Protein AF-A0A950EZA9-F1 (afdb_monomer)

Solvent-accessible surface area (backbone atoms only — not comparable to full-atom values): 9182 Å² total; per-residue (Å²): 137,91,81,82,85,81,82,81,82,80,80,81,78,80,78,78,76,77,80,73,79,75,71,80,67,90,58,84,34,30,50,101,90,40,76,46,74,73,56,91,50,69,68,61,29,49,51,42,51,52,54,50,55,52,54,50,48,41,43,52,14,49,48,66,60,32,62,80,61,34,56,79,77,51,54,73,80,36,73,50,78,53,90,100,51,78,72,33,71,21,51,76,62,43,52,61,60,52,56,52,46,47,73,57,36,59,46,72,66,57,81,22,38,48,44,67,49,78,58,91,95,44,72,51,74,43,67,48,59,94,49,44,45,46,35,60,44,98,87,71,48,79,42,73,55,126

Foldseek 3Di:
DDDDDDDDDDDPPPPPPPPPPPPPDQDLAADPLGGDDADPDPVSSVVLVVVVVLVVQCLVCLQVLHLVSVLVSDDQQDWDDDPPDDIDGGSVSCPVVSNVVSVFWRDPFDWHWNDWDDDPPDTDTDTDGPFATWGQDPVRDTDGDD

Nearest PDB structures (foldseek):
  5ien-assembly1_A  TM=8.411E-01  e=1.642E-03  synthetic construct
  5ien-assembly2_B  TM=8.426E-01  e=3.209E-03  synthetic construct
  3d9r-assembly2_D  TM=7.616E-01  e=9.488E-04  Pectobacterium atrosepticum
  5iep-assembly1_A  TM=7.060E-01  e=1.545E-03  synthetic construct
  3hx8-assembly2_C  TM=6.969E-01  e=1.971E-03  Mesorhizobium loti

Mean predicted aligned error: 11.85 Å

pLDDT: mean 79.72, std 21.34, range [33.59, 98.19]

Sequence (146 aa):
MKTRARIALVTFAALFASVRLAFPGPGKDGGPSGFFTYSPDAQVAALQRQVKGVVERYQDGLNSSDFAKIRPLFATNSVAEWNEKATMIGVDAMAKPYNDLFKAIKFKTDFQYDAVDVYGDVAIVRTHHPVGPEHFLADGSKKLDF

Structure (mmCIF, N/CA/C/O backbone):
data_AF-A0A950EZA9-F1
#
_entry.id   AF-A0A950EZA9-F1
#
loop_
_atom_site.group_PDB
_atom_site.id
_atom_site.type_symbol
_atom_site.label_atom_id
_atom_site.label_alt_id
_atom_site.label_comp_id
_atom_site.label_asym_id
_atom_site.label_entity_id
_atom_site.label_seq_id
_atom_site.pdbx_PDB_ins_code
_atom_site.Cartn_x
_atom_site.Cartn_y
_atom_site.Cartn_z
_atom_site.occupancy
_atom_site.B_iso_or_equiv
_atom_site.auth_seq_id
_atom_site.auth_comp_id
_atom_site.auth_asym_id
_atom_site.auth_atom_id
_atom_site.pdbx_PDB_model_num
ATOM 1 N N . MET A 1 1 ? -36.859 -35.537 72.860 1.00 42.94 1 MET A N 1
ATOM 2 C CA . MET A 1 1 ? -35.993 -36.084 71.789 1.00 42.94 1 MET A CA 1
ATOM 3 C C . MET A 1 1 ? -35.732 -34.982 70.773 1.00 42.94 1 MET A C 1
ATOM 5 O O . MET A 1 1 ? -36.684 -34.399 70.279 1.00 42.94 1 MET A O 1
ATOM 9 N N . LYS A 1 2 ? -34.460 -34.621 70.571 1.00 41.56 2 LYS A N 1
ATOM 10 C CA . LYS A 1 2 ? -34.003 -33.535 69.688 1.00 41.56 2 LYS A CA 1
ATOM 11 C C . LYS A 1 2 ? -33.785 -34.090 68.276 1.00 41.56 2 LYS A C 1
ATOM 13 O O . LYS A 1 2 ? -33.007 -35.030 68.147 1.00 41.56 2 LYS A O 1
ATOM 18 N N . THR A 1 3 ? -34.344 -33.459 67.244 1.00 41.66 3 THR A N 1
ATOM 19 C CA . THR A 1 3 ? -33.946 -33.712 65.848 1.00 41.66 3 THR A CA 1
ATOM 20 C C . THR A 1 3 ? -33.637 -32.383 65.169 1.00 41.66 3 THR A C 1
ATOM 22 O O . THR A 1 3 ? -34.393 -31.422 65.260 1.00 41.66 3 THR A O 1
ATOM 25 N N . ARG A 1 4 ? -32.430 -32.323 64.608 1.00 41.66 4 ARG A N 1
ATOM 26 C CA . ARG A 1 4 ? -31.671 -31.128 64.232 1.00 41.66 4 ARG A CA 1
ATOM 27 C C . ARG A 1 4 ? -32.091 -30.599 62.857 1.00 41.66 4 ARG A C 1
ATOM 29 O O . ARG A 1 4 ? -32.097 -31.361 61.895 1.00 41.66 4 ARG A O 1
ATOM 36 N N . ALA A 1 5 ? -32.336 -29.293 62.757 1.00 41.62 5 ALA A N 1
ATOM 37 C CA . ALA A 1 5 ? -32.370 -28.575 61.486 1.00 41.62 5 ALA A CA 1
ATOM 38 C C . ALA A 1 5 ? -30.951 -28.514 60.891 1.00 41.62 5 ALA A C 1
ATOM 40 O O . ALA A 1 5 ? -30.003 -28.120 61.572 1.00 41.62 5 ALA A O 1
ATOM 41 N N . ARG A 1 6 ? -30.794 -28.933 59.632 1.00 43.44 6 ARG A N 1
ATOM 42 C CA . ARG A 1 6 ? -29.553 -28.766 58.865 1.00 43.44 6 ARG A CA 1
ATOM 43 C C . ARG A 1 6 ? -29.653 -27.455 58.088 1.00 43.44 6 ARG A C 1
ATOM 45 O O . ARG A 1 6 ? -30.410 -27.367 57.131 1.00 43.44 6 ARG A O 1
ATOM 52 N N . ILE A 1 7 ? -28.902 -26.448 58.525 1.00 41.00 7 ILE A N 1
ATOM 53 C CA . ILE A 1 7 ? -28.675 -25.210 57.777 1.00 41.00 7 ILE A CA 1
ATOM 54 C C . ILE A 1 7 ? -27.629 -25.533 56.707 1.00 41.00 7 ILE A C 1
ATOM 56 O O . ILE A 1 7 ? -26.480 -25.830 57.034 1.00 41.00 7 ILE A O 1
ATOM 60 N N . ALA A 1 8 ? -28.034 -25.533 55.439 1.00 35.81 8 ALA A N 1
ATOM 61 C CA . ALA A 1 8 ? -27.111 -25.592 54.315 1.00 35.81 8 ALA A CA 1
ATOM 62 C C . ALA A 1 8 ? -26.581 -24.175 54.059 1.00 35.81 8 ALA A C 1
ATOM 64 O O . ALA A 1 8 ? -27.296 -23.311 53.558 1.00 35.81 8 ALA A O 1
ATOM 65 N N . LEU A 1 9 ? -25.332 -23.933 54.452 1.00 33.59 9 LEU A N 1
ATOM 66 C CA . LEU A 1 9 ? -24.592 -22.725 54.113 1.00 33.59 9 LEU A CA 1
ATOM 67 C C . LEU A 1 9 ? -24.129 -22.855 52.653 1.00 33.59 9 LEU A C 1
ATOM 69 O O . LEU A 1 9 ? -23.170 -23.566 52.365 1.00 33.59 9 LEU A O 1
ATOM 73 N N . VAL A 1 10 ? -24.846 -22.224 51.722 1.00 36.84 10 VAL A N 1
ATOM 74 C CA . VAL A 1 10 ? -24.416 -22.118 50.321 1.00 36.84 10 VAL A CA 1
ATOM 75 C C . VAL A 1 10 ? -23.481 -20.919 50.218 1.00 36.84 10 VAL A C 1
ATOM 77 O O . VAL A 1 10 ? -23.916 -19.772 50.144 1.00 36.84 10 VAL A O 1
ATOM 80 N N . THR A 1 11 ? -22.179 -21.181 50.258 1.00 38.38 11 THR A N 1
ATOM 81 C CA . THR A 1 11 ? -21.145 -20.167 50.043 1.00 38.38 11 THR A CA 1
ATOM 82 C C . THR A 1 11 ? -21.074 -19.852 48.549 1.00 38.38 11 THR A C 1
ATOM 84 O O . THR A 1 11 ? -20.522 -20.624 47.768 1.00 38.38 11 THR A O 1
ATOM 87 N N . PHE A 1 12 ? -21.653 -18.725 48.134 1.00 37.53 12 PHE A N 1
ATOM 88 C CA . PHE A 1 12 ? -21.513 -18.204 46.774 1.00 37.53 12 PHE A CA 1
ATOM 89 C C . PHE A 1 12 ? -20.120 -17.570 46.647 1.00 37.53 12 PHE A C 1
ATOM 91 O O . PHE A 1 12 ? -19.906 -16.413 47.004 1.00 37.53 12 PHE A O 1
ATOM 98 N N . ALA A 1 13 ? -19.135 -18.351 46.204 1.00 39.81 13 ALA A N 1
ATOM 99 C CA . ALA A 1 13 ? -17.834 -17.817 45.824 1.00 39.81 13 ALA A CA 1
ATOM 100 C C . ALA A 1 13 ? -18.012 -17.003 44.532 1.00 39.81 13 ALA A C 1
ATOM 102 O O . ALA A 1 13 ? -18.122 -17.563 43.443 1.00 39.81 13 ALA A O 1
ATOM 103 N N . ALA A 1 14 ? -18.091 -15.678 44.662 1.00 45.16 14 ALA A N 1
ATOM 104 C CA . ALA A 1 14 ? -18.065 -14.766 43.528 1.00 45.16 14 ALA A CA 1
ATOM 105 C C . ALA A 1 14 ? -16.699 -14.883 42.835 1.00 45.16 14 ALA A C 1
ATOM 107 O O . ALA A 1 14 ? -15.688 -14.367 43.313 1.00 45.16 14 ALA A O 1
ATOM 108 N N . LEU A 1 15 ? -16.670 -15.609 41.718 1.00 37.84 15 LEU A N 1
ATOM 109 C CA . LEU A 1 15 ? -15.524 -15.675 40.825 1.00 37.84 15 LEU A CA 1
ATOM 110 C C . LEU A 1 15 ? -15.369 -14.289 40.177 1.00 37.84 15 LEU A C 1
ATOM 112 O O . LEU A 1 15 ? -16.044 -13.968 39.201 1.00 37.84 15 LEU A O 1
ATOM 116 N N . PHE A 1 16 ? -14.498 -13.443 40.729 1.00 45.75 16 PHE A N 1
ATOM 117 C CA . PHE A 1 16 ? -14.013 -12.259 40.025 1.00 45.75 16 PHE A CA 1
ATOM 118 C C . PHE A 1 16 ? -13.147 -12.739 38.856 1.00 45.75 16 PHE A C 1
ATOM 120 O O . PHE A 1 16 ? -11.932 -12.903 38.982 1.00 45.75 16 PHE A O 1
ATOM 127 N N . ALA A 1 17 ? -13.783 -13.005 37.713 1.00 42.16 17 ALA A N 1
ATOM 128 C CA . ALA A 1 17 ? -13.086 -13.128 36.445 1.00 42.16 17 ALA A CA 1
ATOM 129 C C . ALA A 1 17 ? -12.422 -11.774 36.174 1.00 42.16 17 ALA A C 1
ATOM 131 O O . ALA A 1 17 ? -13.066 -10.795 35.801 1.00 42.16 17 ALA A O 1
ATOM 132 N N . SER A 1 18 ? -11.127 -11.700 36.453 1.00 44.62 18 SER A N 1
ATOM 133 C CA . SER A 1 18 ? -10.312 -10.536 36.155 1.00 44.62 18 SER A CA 1
ATOM 134 C C . SER A 1 18 ? -10.224 -10.434 34.636 1.00 44.62 18 SER A C 1
ATOM 136 O O . SER A 1 18 ? -9.455 -11.151 33.997 1.00 44.62 18 SER A O 1
ATOM 138 N N . VAL A 1 19 ? -11.043 -9.561 34.046 1.00 45.28 19 VAL A N 1
ATOM 139 C CA . VAL A 1 19 ? -10.876 -9.136 32.656 1.00 45.28 19 VAL A CA 1
ATOM 140 C C . VAL A 1 19 ? -9.537 -8.411 32.601 1.00 45.28 19 VAL A C 1
ATOM 142 O O . VAL A 1 19 ? -9.426 -7.237 32.948 1.00 45.28 19 VAL A O 1
ATOM 145 N N . ARG A 1 20 ? -8.480 -9.133 32.225 1.00 38.84 20 ARG A N 1
ATOM 146 C CA . ARG A 1 20 ? -7.235 -8.500 31.811 1.00 38.84 20 ARG A CA 1
ATOM 147 C C . ARG A 1 20 ? -7.553 -7.779 30.509 1.00 38.84 20 ARG A C 1
ATOM 149 O O . ARG A 1 20 ? -7.632 -8.414 29.462 1.00 38.84 20 ARG A O 1
ATOM 156 N N . LEU A 1 21 ? -7.760 -6.466 30.586 1.00 41.91 21 LEU A N 1
ATOM 157 C CA . LEU A 1 21 ? -7.593 -5.595 29.431 1.00 41.91 21 LEU A CA 1
ATOM 158 C C . LEU A 1 21 ? -6.150 -5.801 28.971 1.00 41.91 21 LEU A C 1
ATOM 160 O O . LEU A 1 21 ? -5.208 -5.296 29.580 1.00 41.91 21 LEU A O 1
ATOM 164 N N . ALA A 1 22 ? -5.973 -6.654 27.967 1.00 42.09 22 ALA A N 1
ATOM 165 C CA . ALA A 1 22 ? -4.714 -6.772 27.270 1.00 42.09 22 ALA A CA 1
ATOM 166 C C . ALA A 1 22 ? -4.495 -5.423 26.588 1.00 42.09 22 ALA A C 1
ATOM 168 O O . ALA A 1 22 ? -5.096 -5.148 25.554 1.00 42.09 22 ALA A O 1
ATOM 169 N N . PHE A 1 23 ? -3.693 -4.558 27.204 1.00 44.97 23 PHE A N 1
ATOM 170 C CA . PHE A 1 23 ? -3.129 -3.423 26.497 1.00 44.97 23 PHE A CA 1
ATOM 171 C C . PHE A 1 23 ? -2.265 -4.019 25.384 1.00 44.97 23 PHE A C 1
ATOM 173 O O . PHE A 1 23 ? -1.305 -4.730 25.706 1.00 44.97 23 PHE A O 1
ATOM 180 N N . PRO A 1 24 ? -2.612 -3.832 24.097 1.00 50.16 24 PRO A N 1
ATOM 181 C CA . PRO A 1 24 ? -1.707 -4.225 23.036 1.00 50.16 24 PRO A CA 1
ATOM 182 C C . PRO A 1 24 ? -0.415 -3.441 23.272 1.00 50.16 24 PRO A C 1
ATOM 184 O O . PRO A 1 24 ? -0.431 -2.212 23.325 1.00 50.16 24 PRO A O 1
ATOM 187 N N . GLY A 1 25 ? 0.684 -4.159 23.515 1.00 46.84 25 GLY A N 1
ATOM 188 C CA . GLY A 1 25 ? 2.006 -3.545 23.582 1.00 46.84 25 GLY A CA 1
ATOM 189 C C . GLY A 1 25 ? 2.294 -2.774 22.289 1.00 46.84 25 GLY A C 1
ATOM 190 O O . GLY A 1 25 ? 1.614 -3.005 21.285 1.00 46.84 25 GLY A O 1
ATOM 191 N N . PRO A 1 26 ? 3.277 -1.861 22.292 1.00 52.94 26 PRO A N 1
ATOM 192 C CA . PRO A 1 26 ? 3.594 -1.077 21.109 1.00 52.94 26 PRO A CA 1
ATOM 193 C C . PRO A 1 26 ? 3.990 -2.034 19.981 1.00 52.94 26 PRO A C 1
ATOM 195 O O . PRO A 1 26 ? 5.018 -2.708 20.048 1.00 52.94 26 PRO A O 1
ATOM 198 N N . GLY A 1 27 ? 3.113 -2.164 18.986 1.00 62.41 27 GLY A N 1
ATOM 199 C CA . GLY A 1 27 ? 3.429 -2.868 17.752 1.00 62.41 27 GLY A CA 1
ATOM 200 C C . GLY A 1 27 ? 4.468 -2.083 16.953 1.00 62.41 27 GLY A C 1
ATOM 201 O O . GLY A 1 27 ? 4.832 -0.968 17.311 1.00 62.41 27 GLY A O 1
ATOM 202 N N . LYS A 1 28 ? 4.904 -2.639 15.820 1.00 77.94 28 LYS A N 1
ATOM 203 C CA . LYS A 1 28 ? 5.752 -1.927 14.847 1.00 77.94 28 LYS A CA 1
ATOM 204 C C . LYS A 1 28 ? 5.069 -0.704 14.207 1.00 77.94 28 LYS A C 1
ATOM 206 O O . LYS A 1 28 ? 5.685 -0.027 13.403 1.00 77.94 28 LYS A O 1
ATOM 211 N N . ASP A 1 29 ? 3.790 -0.490 14.504 1.00 86.25 29 ASP A N 1
ATOM 212 C CA . ASP A 1 29 ? 2.968 0.582 13.961 1.00 86.25 29 ASP A CA 1
ATOM 213 C C . ASP A 1 29 ? 2.936 1.767 14.944 1.00 86.25 29 ASP A C 1
ATOM 215 O O . ASP A 1 29 ? 2.940 1.592 16.166 1.00 86.25 29 ASP A O 1
ATOM 219 N N . GLY A 1 30 ? 2.851 2.977 14.403 1.00 79.69 30 GLY A N 1
ATOM 220 C CA . GLY A 1 30 ? 3.060 4.239 15.103 1.00 79.69 30 GLY A CA 1
ATOM 221 C C . GLY A 1 30 ? 4.373 4.903 14.693 1.00 79.69 30 GLY A C 1
ATOM 222 O O . GLY A 1 30 ? 5.342 4.224 14.378 1.00 79.69 30 GLY A O 1
ATOM 223 N N . GLY A 1 31 ? 4.404 6.231 14.708 1.00 73.00 31 GLY A N 1
ATOM 224 C CA . GLY A 1 31 ? 5.514 7.040 14.197 1.00 73.00 31 GLY A CA 1
ATOM 225 C C . GLY A 1 31 ? 5.666 8.355 14.966 1.00 73.00 31 GLY A C 1
ATOM 226 O O . GLY A 1 31 ? 5.250 8.437 16.125 1.00 73.00 31 GLY A O 1
ATOM 227 N N . PRO A 1 32 ? 6.215 9.424 14.355 1.00 66.88 32 PRO A N 1
ATOM 228 C CA . PRO A 1 32 ? 6.382 10.725 15.017 1.00 66.88 32 PRO A CA 1
ATOM 229 C C . PRO A 1 32 ? 5.079 11.317 15.577 1.00 66.88 32 PRO A C 1
ATOM 231 O O . PRO A 1 32 ? 5.114 12.140 16.488 1.00 66.88 32 PRO A O 1
ATOM 234 N N . SER A 1 33 ? 3.925 10.888 15.052 1.00 66.94 33 SER A N 1
ATOM 235 C CA . SER A 1 33 ? 2.596 11.289 15.521 1.00 66.94 33 SER A CA 1
ATOM 236 C C . SER A 1 33 ? 2.032 10.439 16.672 1.00 66.94 33 SER A C 1
ATOM 238 O O . SER A 1 33 ? 0.906 10.690 17.095 1.00 66.94 33 SER A O 1
ATOM 240 N N . GLY A 1 34 ? 2.773 9.449 17.180 1.00 77.31 34 GLY A N 1
ATOM 241 C CA . GLY A 1 34 ? 2.359 8.567 18.277 1.00 77.31 34 GLY A CA 1
ATOM 242 C C . GLY A 1 34 ? 2.033 7.134 17.846 1.00 77.31 34 GLY A C 1
ATOM 243 O O . GLY A 1 34 ? 2.287 6.735 16.711 1.00 77.31 34 GLY A O 1
ATOM 244 N N . PHE A 1 35 ? 1.488 6.347 18.779 1.00 84.19 35 PHE A N 1
ATOM 245 C CA . PHE A 1 35 ? 1.148 4.939 18.555 1.00 84.19 35 PHE A CA 1
ATOM 246 C C . PHE A 1 35 ? -0.080 4.788 17.661 1.00 84.19 35 PHE A C 1
ATOM 248 O O . PHE A 1 35 ? -1.118 5.405 17.909 1.00 84.19 35 PHE A O 1
ATOM 255 N N . PHE A 1 36 ? 0.005 3.893 16.680 1.00 89.69 36 PHE A N 1
ATOM 256 C CA . PHE A 1 36 ? -1.175 3.473 15.943 1.00 89.69 36 PHE A CA 1
ATOM 257 C C . PHE A 1 36 ? -2.055 2.585 16.821 1.00 89.69 36 PHE A C 1
ATOM 259 O O . PHE A 1 36 ? -1.592 1.627 17.445 1.00 89.69 36 PHE A O 1
ATOM 266 N N . THR A 1 37 ? -3.348 2.890 16.843 1.00 91.38 37 THR A N 1
ATOM 267 C CA . THR A 1 37 ? -4.357 2.063 17.499 1.00 91.38 37 THR A CA 1
ATOM 268 C C . THR A 1 37 ? -5.567 1.925 16.590 1.00 91.38 37 THR A C 1
ATOM 270 O O . THR A 1 37 ? -5.929 2.847 15.860 1.00 91.38 37 THR A O 1
ATOM 273 N N . TYR A 1 38 ? -6.191 0.750 16.621 1.00 94.75 38 TYR A N 1
ATOM 274 C CA . TYR A 1 38 ? -7.485 0.565 15.976 1.00 94.75 38 TYR A CA 1
ATOM 275 C C . TYR A 1 38 ? -8.573 1.320 16.743 1.00 94.75 38 TYR A C 1
ATOM 277 O O . TYR A 1 38 ? -8.462 1.530 17.953 1.00 94.75 38 TYR A O 1
ATOM 285 N N . SER A 1 39 ? -9.650 1.668 16.043 1.00 95.44 39 SER A N 1
ATOM 286 C CA . SER A 1 39 ? -10.843 2.261 16.643 1.00 95.44 39 SER A CA 1
ATOM 287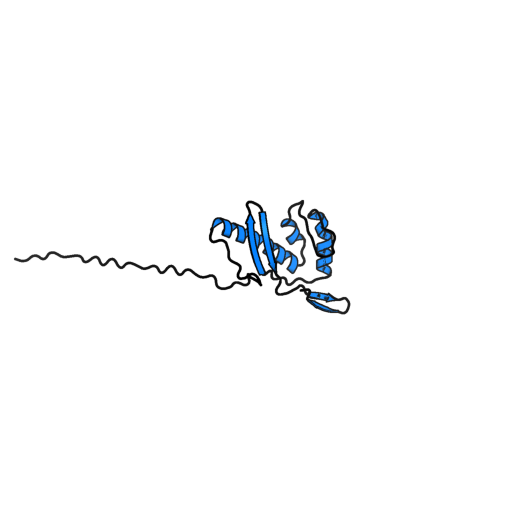 C C . SER A 1 39 ? -11.383 1.389 17.789 1.00 95.44 39 SER A C 1
ATOM 289 O O . SER A 1 39 ? -11.363 0.158 17.683 1.00 95.44 39 SER A O 1
ATOM 291 N N . PRO A 1 40 ? -11.907 1.986 18.876 1.00 95.06 40 PRO A N 1
ATOM 292 C CA . PRO A 1 40 ? -12.637 1.235 19.896 1.00 95.06 40 PRO A CA 1
ATOM 293 C C . PRO A 1 40 ? -13.964 0.665 19.366 1.00 95.06 40 PRO A C 1
ATOM 295 O O . PRO A 1 40 ? -14.496 -0.280 19.945 1.00 95.06 40 PRO A O 1
ATOM 298 N N . ASP A 1 41 ? -14.495 1.211 18.267 1.00 97.06 41 ASP A N 1
ATOM 299 C CA . ASP A 1 41 ? -15.638 0.632 17.567 1.00 97.06 41 ASP A CA 1
ATOM 300 C C . ASP A 1 41 ? -15.210 -0.622 16.788 1.00 97.06 41 ASP A C 1
ATOM 302 O O . ASP A 1 41 ? -14.323 -0.578 15.930 1.00 97.06 41 ASP A O 1
ATOM 306 N N . ALA A 1 42 ? -15.858 -1.753 17.073 1.00 96.88 42 ALA A N 1
ATOM 307 C CA . ALA A 1 42 ? -15.480 -3.047 16.512 1.00 96.88 42 ALA A CA 1
ATOM 308 C C . ALA A 1 42 ? -15.663 -3.136 14.986 1.00 96.88 42 ALA A C 1
ATOM 310 O O . ALA A 1 42 ? -14.887 -3.832 14.325 1.00 96.88 42 ALA A O 1
ATOM 311 N N . GLN A 1 43 ? -16.659 -2.447 14.423 1.00 96.12 43 GLN A N 1
ATOM 312 C CA . GLN A 1 43 ? -16.921 -2.455 12.982 1.00 96.12 43 GLN A CA 1
ATOM 313 C C . GLN A 1 43 ? -15.872 -1.618 12.251 1.00 96.12 43 GLN A C 1
ATOM 315 O O . GLN A 1 43 ? -15.263 -2.094 11.290 1.00 96.12 43 GLN A O 1
ATOM 320 N N . VAL A 1 44 ? -15.579 -0.419 12.760 1.00 96.75 44 VAL A N 1
ATOM 321 C CA . VAL A 1 44 ? -14.513 0.436 12.218 1.00 96.75 44 VAL A CA 1
ATOM 322 C C . VAL A 1 44 ? -13.158 -0.266 12.327 1.00 96.75 44 VAL A C 1
ATOM 324 O O . VAL A 1 44 ? -12.407 -0.311 11.354 1.00 96.75 44 VAL A O 1
ATOM 327 N N . ALA A 1 45 ? -12.859 -0.902 13.462 1.00 97.12 45 ALA A N 1
ATOM 328 C CA . ALA A 1 45 ? -11.624 -1.660 13.642 1.00 97.12 45 ALA A CA 1
ATOM 329 C C . ALA A 1 45 ? -11.505 -2.845 12.670 1.00 97.12 45 ALA A C 1
ATOM 331 O O . ALA A 1 45 ? -10.402 -3.206 12.253 1.00 97.12 45 ALA A O 1
ATOM 332 N N . ALA A 1 46 ? -12.615 -3.501 12.322 1.00 97.12 46 ALA A N 1
ATOM 333 C CA . ALA A 1 46 ? -12.609 -4.564 11.322 1.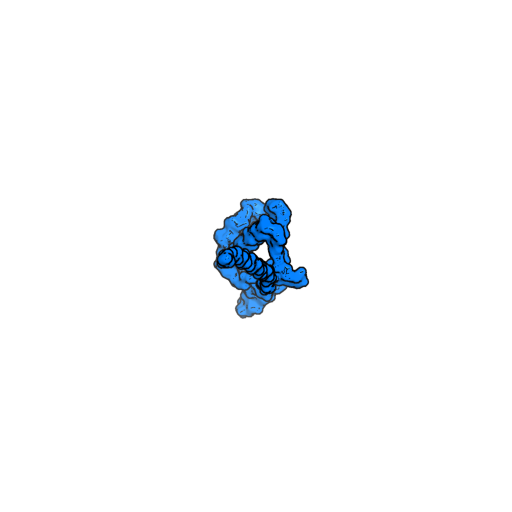00 97.12 46 ALA A CA 1
ATOM 334 C C . ALA A 1 46 ? -12.262 -4.016 9.927 1.00 97.12 46 ALA A C 1
ATOM 336 O O . ALA A 1 46 ? -11.403 -4.588 9.255 1.00 97.12 46 ALA A O 1
ATOM 337 N N . LEU A 1 47 ? -12.846 -2.880 9.530 1.00 98.12 47 LEU A N 1
ATOM 338 C CA . LEU A 1 47 ? -12.528 -2.206 8.265 1.00 98.12 47 LEU A CA 1
ATOM 339 C C . LEU A 1 47 ? -11.066 -1.747 8.212 1.00 98.12 47 LEU A C 1
ATOM 341 O O . LEU A 1 47 ? -10.374 -2.019 7.235 1.00 98.12 47 LEU A O 1
ATOM 345 N N . GLN A 1 48 ? -10.551 -1.145 9.287 1.00 97.62 48 GLN A N 1
ATOM 346 C CA . GLN A 1 48 ? -9.144 -0.737 9.370 1.00 97.62 48 GLN A CA 1
ATOM 347 C C . GLN A 1 48 ? -8.183 -1.916 9.148 1.00 97.62 48 GLN A C 1
ATOM 349 O O . GLN A 1 48 ? -7.188 -1.777 8.437 1.00 97.62 48 GLN A O 1
ATOM 354 N N . ARG A 1 49 ? -8.488 -3.101 9.698 1.00 97.50 49 ARG A N 1
ATOM 355 C CA . ARG A 1 49 ? -7.690 -4.318 9.456 1.00 97.50 49 ARG A CA 1
ATOM 356 C C . ARG A 1 49 ? -7.753 -4.776 8.000 1.00 97.50 49 ARG A C 1
ATOM 358 O O . ARG A 1 49 ? -6.734 -5.192 7.458 1.00 97.50 49 ARG A O 1
ATOM 365 N N . GLN A 1 50 ? -8.919 -4.691 7.360 1.00 97.94 50 GLN A N 1
ATOM 366 C CA . GLN A 1 50 ? -9.061 -5.033 5.940 1.00 97.94 50 GLN A CA 1
ATOM 367 C C . GLN A 1 50 ? -8.243 -4.089 5.050 1.00 97.94 50 GLN A C 1
ATOM 369 O O . GLN A 1 50 ? -7.515 -4.559 4.177 1.00 97.94 50 GLN A O 1
ATOM 374 N N . VAL A 1 51 ? -8.310 -2.780 5.312 1.00 98.12 51 VAL A N 1
ATOM 375 C CA . VAL A 1 51 ? -7.525 -1.755 4.607 1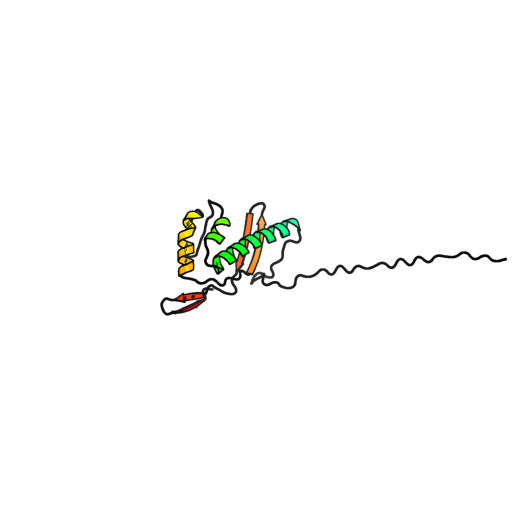.00 98.12 51 VAL A CA 1
ATOM 376 C C . VAL A 1 51 ? -6.029 -2.014 4.773 1.00 98.12 51 VAL A C 1
ATOM 378 O O . VAL A 1 51 ? -5.300 -2.070 3.783 1.00 98.12 51 VAL A O 1
ATOM 381 N N . LYS A 1 52 ? -5.572 -2.269 6.004 1.00 96.75 52 LYS A N 1
ATOM 382 C CA . LYS A 1 52 ? -4.178 -2.636 6.282 1.00 96.75 52 LYS A CA 1
ATOM 383 C C . LYS A 1 52 ? -3.744 -3.866 5.480 1.00 96.75 52 LYS A C 1
ATOM 385 O O . LYS A 1 52 ? -2.704 -3.838 4.834 1.00 96.75 52 LYS A O 1
ATOM 390 N N . GLY A 1 53 ? -4.591 -4.893 5.403 1.00 97.38 53 GLY A N 1
ATOM 391 C CA . GLY A 1 53 ? -4.329 -6.081 4.584 1.00 97.38 53 GLY A CA 1
ATOM 392 C C . GLY A 1 53 ? -4.258 -5.819 3.069 1.00 97.38 53 GLY A C 1
ATOM 393 O O . GLY A 1 53 ? -3.638 -6.590 2.335 1.00 97.38 53 GLY A O 1
ATOM 394 N N . VAL A 1 54 ? -4.871 -4.750 2.548 1.00 98.19 54 VAL A N 1
ATOM 395 C CA . VAL A 1 54 ? -4.660 -4.315 1.152 1.00 98.19 54 VAL A CA 1
ATOM 396 C C . VAL A 1 54 ? -3.259 -3.729 0.990 1.00 98.19 54 VAL A C 1
ATOM 398 O O . VAL A 1 54 ? -2.536 -4.124 0.076 1.00 98.19 54 VAL A O 1
ATOM 401 N N . VAL A 1 55 ? -2.857 -2.839 1.896 1.00 97.50 55 VAL A N 1
ATOM 402 C CA . VAL A 1 55 ? -1.551 -2.164 1.843 1.00 97.50 55 VAL A CA 1
ATOM 403 C C . VAL A 1 55 ? -0.395 -3.140 2.102 1.00 97.50 55 VAL A C 1
ATOM 405 O O . VAL A 1 55 ? 0.643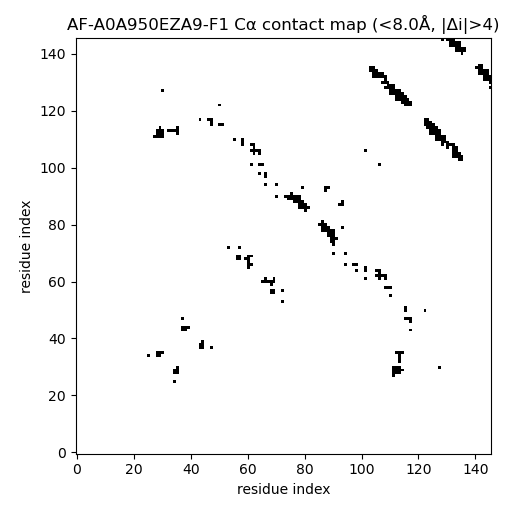 -3.049 1.453 1.00 97.50 55 VAL A O 1
ATOM 408 N N . GLU A 1 56 ? -0.582 -4.151 2.951 1.00 96.56 56 GLU A N 1
ATOM 409 C CA . GLU A 1 56 ? 0.396 -5.233 3.153 1.00 96.56 56 GLU A CA 1
ATOM 410 C C . GLU A 1 56 ? 0.568 -6.098 1.892 1.00 96.56 56 GLU A C 1
ATOM 412 O O . GLU A 1 56 ? 1.691 -6.397 1.499 1.00 96.56 56 GLU A O 1
ATOM 417 N N . ARG A 1 57 ? -0.510 -6.416 1.163 1.00 98.19 57 ARG A N 1
ATOM 418 C CA . ARG A 1 57 ? -0.385 -7.097 -0.142 1.00 98.19 57 ARG A CA 1
ATOM 419 C C . ARG A 1 57 ? 0.314 -6.230 -1.188 1.00 98.19 57 ARG A C 1
ATOM 421 O O . ARG A 1 57 ? 1.053 -6.749 -2.025 1.00 98.19 57 ARG A O 1
ATOM 428 N N . TYR A 1 58 ? 0.100 -4.916 -1.140 1.00 97.25 58 TYR A N 1
ATOM 429 C CA . TYR A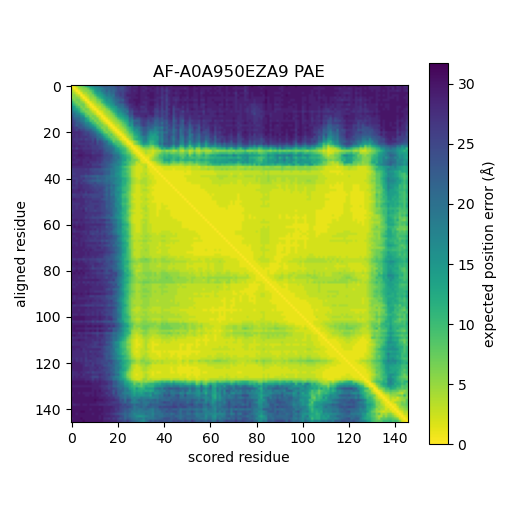 1 58 ? 0.833 -3.971 -1.979 1.00 97.25 58 TYR A CA 1
ATOM 430 C C . TYR A 1 58 ? 2.333 -3.982 -1.645 1.00 97.25 58 TYR A C 1
ATOM 432 O O . TYR A 1 58 ? 3.160 -4.086 -2.553 1.00 97.25 58 TYR A O 1
ATOM 440 N N . GLN A 1 59 ? 2.686 -3.979 -0.355 1.00 95.19 59 GLN A N 1
ATOM 441 C CA . GLN A 1 59 ? 4.061 -4.145 0.126 1.00 95.19 59 GLN A CA 1
ATOM 442 C C . GLN A 1 59 ? 4.707 -5.427 -0.398 1.00 95.19 59 GLN A C 1
ATOM 444 O O . GLN A 1 59 ? 5.835 -5.394 -0.887 1.00 95.19 59 GLN A O 1
ATOM 449 N N . ASP A 1 60 ? 3.994 -6.549 -0.333 1.00 96.62 60 ASP A N 1
ATOM 450 C CA . ASP A 1 60 ? 4.488 -7.830 -0.837 1.00 96.62 60 ASP A CA 1
ATOM 451 C C . ASP A 1 60 ? 4.761 -7.774 -2.344 1.00 96.62 60 ASP A C 1
ATOM 453 O O . ASP A 1 60 ? 5.764 -8.310 -2.825 1.00 96.62 60 ASP A O 1
ATOM 457 N N . GLY A 1 61 ? 3.901 -7.087 -3.099 1.00 97.00 61 GLY A N 1
ATOM 458 C CA . GLY A 1 61 ? 4.111 -6.809 -4.517 1.00 97.00 61 GLY A CA 1
ATOM 459 C C . GLY A 1 61 ? 5.379 -5.991 -4.779 1.00 97.00 61 GLY A C 1
ATOM 460 O O . GLY A 1 61 ? 6.173 -6.362 -5.645 1.00 97.00 61 GLY A O 1
ATOM 461 N N . LEU A 1 62 ? 5.621 -4.936 -3.993 1.00 94.81 62 LEU A N 1
ATOM 462 C CA . LEU A 1 62 ? 6.846 -4.131 -4.080 1.00 94.81 62 LEU A CA 1
ATOM 463 C C . LEU A 1 62 ? 8.093 -4.967 -3.767 1.00 94.81 62 LEU A C 1
ATOM 465 O O . LEU A 1 62 ? 9.024 -5.026 -4.572 1.00 94.81 62 LEU A O 1
ATOM 469 N N . ASN A 1 63 ? 8.091 -5.661 -2.628 1.00 94.31 63 ASN A N 1
ATOM 470 C CA . ASN A 1 63 ? 9.222 -6.457 -2.144 1.00 94.31 63 ASN A CA 1
ATOM 471 C C . ASN A 1 63 ? 9.547 -7.643 -3.054 1.00 94.31 63 ASN A C 1
ATOM 473 O O . ASN A 1 63 ? 10.709 -8.027 -3.177 1.00 94.31 63 ASN A O 1
ATOM 477 N N . SER A 1 64 ? 8.541 -8.206 -3.727 1.00 96.69 64 SER A N 1
ATOM 478 C CA . SER A 1 64 ? 8.750 -9.239 -4.747 1.00 96.69 64 SER A CA 1
ATOM 479 C C . SER A 1 64 ? 8.985 -8.687 -6.154 1.00 96.69 64 SER A C 1
ATOM 481 O O . SER A 1 64 ? 9.215 -9.476 -7.068 1.00 96.69 64 SER A O 1
ATOM 483 N N . SER A 1 65 ? 9.004 -7.358 -6.327 1.00 96.12 65 SER A N 1
ATOM 484 C CA . SER A 1 65 ? 9.205 -6.696 -7.622 1.00 96.12 65 SER A CA 1
ATOM 485 C C . SER A 1 65 ? 8.226 -7.195 -8.697 1.00 96.12 65 SER A C 1
ATOM 487 O O . SER A 1 65 ? 8.609 -7.410 -9.847 1.00 96.12 65 SER A O 1
ATOM 489 N N . ASP A 1 66 ? 6.967 -7.418 -8.307 1.00 96.69 66 ASP A N 1
ATOM 490 C CA . ASP A 1 66 ? 5.961 -8.105 -9.116 1.00 96.69 66 ASP A CA 1
ATOM 491 C C . ASP A 1 66 ? 4.702 -7.245 -9.281 1.00 96.69 66 ASP A C 1
ATOM 493 O O . ASP A 1 66 ? 3.800 -7.218 -8.435 1.00 96.69 66 ASP A O 1
ATOM 497 N N . PHE A 1 67 ? 4.618 -6.547 -10.417 1.00 96.69 67 PHE A N 1
ATOM 498 C CA . PHE A 1 67 ? 3.455 -5.719 -10.721 1.00 96.69 67 PHE A CA 1
ATOM 499 C C . PHE A 1 67 ? 2.177 -6.550 -10.905 1.00 96.69 67 PHE A C 1
ATOM 501 O O . PHE A 1 67 ? 1.088 -6.030 -10.671 1.00 96.69 67 PHE A O 1
ATOM 508 N N . ALA A 1 68 ? 2.263 -7.837 -11.256 1.00 97.38 68 ALA A N 1
ATOM 509 C CA . ALA A 1 68 ? 1.073 -8.676 -11.391 1.00 97.38 68 ALA A CA 1
ATOM 510 C C . ALA A 1 68 ? 0.373 -8.902 -10.040 1.00 97.38 68 ALA A C 1
ATOM 512 O O . ALA A 1 68 ?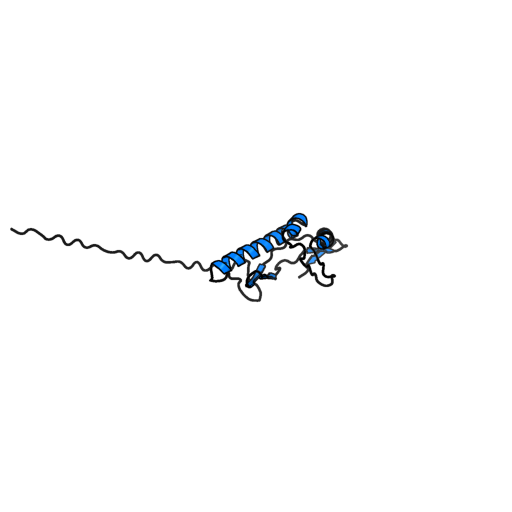 -0.846 -9.064 -10.013 1.00 97.38 68 ALA A O 1
ATOM 513 N N . LYS A 1 69 ? 1.110 -8.837 -8.921 1.00 97.31 69 LYS A N 1
ATOM 514 C CA . LYS A 1 69 ? 0.533 -8.843 -7.564 1.00 97.31 69 LYS A CA 1
ATOM 515 C C . LYS A 1 69 ? -0.056 -7.497 -7.152 1.00 97.31 69 LYS A C 1
ATOM 517 O O . LYS A 1 69 ? -1.024 -7.467 -6.399 1.00 97.31 69 LYS A O 1
ATOM 522 N N . ILE A 1 70 ? 0.511 -6.398 -7.647 1.00 97.69 70 ILE A N 1
ATOM 523 C CA . ILE A 1 70 ? 0.073 -5.029 -7.332 1.00 97.69 70 ILE A CA 1
ATOM 524 C C . ILE A 1 70 ? -1.181 -4.647 -8.116 1.00 97.69 70 ILE A C 1
ATOM 526 O O . ILE A 1 70 ? -2.139 -4.124 -7.556 1.00 97.69 70 ILE A O 1
ATOM 530 N N . ARG A 1 71 ? -1.185 -4.925 -9.420 1.00 97.69 71 ARG A N 1
ATOM 531 C CA . ARG A 1 71 ? -2.248 -4.576 -10.363 1.00 97.69 71 ARG A CA 1
ATOM 532 C C . ARG A 1 71 ? -3.676 -4.860 -9.861 1.00 97.69 71 ARG A C 1
ATOM 534 O O . ARG A 1 71 ? -4.494 -3.954 -9.978 1.00 97.69 71 ARG A O 1
ATOM 541 N N . PRO A 1 72 ? -4.014 -6.043 -9.309 1.00 97.88 72 PRO A N 1
ATOM 542 C CA . PRO A 1 72 ? -5.379 -6.333 -8.861 1.00 97.88 72 PRO A CA 1
ATOM 543 C C . PRO A 1 72 ? -5.815 -5.552 -7.611 1.00 97.88 72 PRO A C 1
ATOM 545 O O . PRO A 1 72 ? -6.984 -5.624 -7.243 1.00 97.88 72 PRO A O 1
ATOM 548 N N . LEU A 1 73 ? -4.905 -4.837 -6.941 1.00 97.69 73 LEU A N 1
ATOM 549 C CA . LEU A 1 73 ? -5.230 -3.989 -5.790 1.00 97.69 73 LEU A CA 1
ATOM 550 C C . LEU A 1 73 ? -5.763 -2.613 -6.213 1.00 97.69 73 LEU A C 1
ATOM 552 O O . LEU A 1 73 ? -6.352 -1.912 -5.395 1.00 97.69 73 LEU A O 1
ATOM 556 N N . PHE A 1 74 ? -5.562 -2.230 -7.476 1.00 97.44 74 PHE A N 1
ATOM 557 C CA . PHE A 1 74 ? -6.042 -0.972 -8.032 1.00 97.44 74 PHE A CA 1
ATOM 558 C C . PHE A 1 74 ? -7.399 -1.140 -8.720 1.00 97.44 74 PHE A C 1
ATOM 560 O O . PHE A 1 74 ? -7.668 -2.140 -9.390 1.00 97.44 74 PHE A O 1
ATOM 567 N N . ALA A 1 75 ? -8.235 -0.109 -8.614 1.00 96.44 75 ALA A N 1
ATOM 568 C CA . ALA A 1 75 ? -9.399 0.046 -9.472 1.00 96.44 75 ALA A CA 1
ATOM 569 C C . ALA A 1 75 ? -8.960 0.456 -10.889 1.00 96.44 75 ALA A C 1
ATOM 571 O O . ALA A 1 75 ? -7.877 1.008 -11.100 1.00 96.44 75 ALA A O 1
ATOM 572 N N . THR A 1 76 ? -9.819 0.233 -11.886 1.00 95.19 76 THR A N 1
ATOM 573 C CA . THR A 1 76 ? -9.510 0.546 -13.293 1.00 95.19 76 THR A CA 1
ATOM 574 C C . THR A 1 76 ? -9.109 2.008 -13.501 1.00 95.19 76 THR A C 1
ATOM 576 O O . THR A 1 76 ? -8.200 2.283 -14.280 1.00 95.19 76 THR A O 1
ATOM 579 N N . ASN A 1 77 ? -9.747 2.934 -12.781 1.00 95.25 77 ASN A N 1
ATOM 580 C CA . ASN A 1 77 ? -9.525 4.380 -12.850 1.00 95.25 77 ASN A CA 1
ATOM 581 C C . ASN A 1 77 ? -8.601 4.918 -11.742 1.00 95.25 77 ASN A C 1
ATOM 583 O O . ASN A 1 77 ? -8.601 6.121 -11.489 1.00 95.25 77 ASN A O 1
ATOM 587 N N . SER A 1 78 ? -7.841 4.054 -11.061 1.00 96.88 78 SER A N 1
ATOM 588 C CA . SER A 1 78 ? -6.911 4.493 -10.022 1.00 96.88 78 SER A CA 1
ATOM 589 C C . SER A 1 78 ? -5.856 5.455 -10.559 1.00 96.88 78 SER A C 1
ATOM 591 O O . SER A 1 78 ? -5.487 5.421 -11.734 1.00 96.88 78 SER A O 1
ATOM 593 N N . VAL A 1 79 ? -5.345 6.288 -9.660 1.00 96.69 79 VAL A N 1
ATOM 594 C CA . VAL A 1 79 ? -4.295 7.264 -9.933 1.00 96.69 79 VAL A CA 1
ATOM 595 C C . VAL A 1 79 ? -3.073 6.914 -9.094 1.00 96.69 79 VAL A C 1
ATOM 597 O O . VAL A 1 79 ? -3.216 6.512 -7.940 1.00 96.69 79 VAL A O 1
ATOM 600 N N . ALA A 1 80 ? -1.884 7.042 -9.678 1.00 94.06 80 ALA A N 1
ATOM 601 C CA . ALA A 1 80 ? -0.622 6.875 -8.971 1.00 94.06 80 ALA A CA 1
ATOM 602 C C . ALA A 1 80 ? 0.253 8.112 -9.168 1.00 94.06 80 ALA A C 1
ATOM 604 O O . ALA A 1 80 ? 0.454 8.576 -10.296 1.00 94.06 80 ALA A O 1
ATOM 605 N N . GLU A 1 81 ? 0.768 8.624 -8.055 1.00 93.31 81 GLU A N 1
ATOM 606 C CA . GLU A 1 81 ? 1.618 9.805 -8.000 1.00 93.31 81 GLU A CA 1
ATOM 607 C C . GLU A 1 81 ? 2.927 9.462 -7.299 1.00 93.31 81 GLU A C 1
ATOM 609 O O . GLU A 1 81 ? 2.948 8.807 -6.257 1.00 93.31 81 GLU A O 1
ATOM 614 N N . TRP A 1 82 ? 4.025 9.918 -7.894 1.00 88.56 82 TRP A N 1
ATOM 615 C CA . TRP A 1 82 ? 5.364 9.826 -7.331 1.00 88.56 82 TRP A CA 1
ATOM 616 C C . TRP A 1 82 ? 6.035 11.184 -7.481 1.00 88.56 82 TRP A C 1
ATOM 618 O O . TRP A 1 82 ? 5.792 11.892 -8.463 1.00 88.56 82 TRP A O 1
ATOM 628 N N . ASN A 1 83 ? 6.907 11.527 -6.536 1.00 84.00 83 ASN A N 1
ATOM 629 C CA . ASN A 1 83 ? 7.623 12.798 -6.550 1.00 84.00 83 ASN A CA 1
ATOM 630 C C . ASN A 1 83 ? 8.330 13.018 -7.894 1.00 84.00 83 ASN A C 1
ATOM 632 O O . ASN A 1 83 ? 9.013 12.129 -8.404 1.00 84.00 83 ASN A O 1
ATOM 636 N N . GLU A 1 84 ? 8.149 14.214 -8.458 1.00 86.62 84 GLU A N 1
ATOM 637 C CA . GLU A 1 84 ? 8.793 14.653 -9.705 1.00 86.62 84 GLU A CA 1
ATOM 638 C C . GLU A 1 84 ? 8.485 13.777 -10.937 1.00 86.62 84 GLU A C 1
ATOM 640 O O . GLU A 1 84 ? 9.197 13.825 -11.945 1.00 86.62 84 GLU A O 1
ATOM 645 N N . LYS A 1 85 ? 7.425 12.962 -10.887 1.00 86.94 85 LYS A N 1
ATOM 646 C CA . LYS A 1 85 ? 6.922 12.186 -12.027 1.00 86.94 85 LYS A CA 1
ATOM 647 C C . LYS A 1 85 ? 5.551 12.695 -12.445 1.00 86.94 85 LYS A C 1
ATOM 649 O O . LYS A 1 85 ? 4.811 13.270 -11.657 1.00 86.94 85 LYS A O 1
ATOM 654 N N . ALA A 1 86 ? 5.208 12.463 -13.709 1.00 91.56 86 ALA A N 1
ATOM 655 C CA . ALA A 1 86 ? 3.851 12.696 -14.174 1.00 91.56 86 ALA A CA 1
ATOM 656 C C . ALA A 1 86 ? 2.883 11.742 -13.458 1.00 91.56 86 ALA A C 1
ATOM 658 O O . ALA A 1 86 ? 3.166 10.546 -13.341 1.00 91.56 86 ALA A O 1
ATOM 659 N N . THR A 1 87 ? 1.741 12.273 -13.027 1.00 94.12 87 THR A N 1
ATOM 660 C CA . THR A 1 87 ? 0.622 11.486 -12.508 1.00 94.12 87 THR A CA 1
ATOM 661 C C . THR A 1 87 ? 0.175 10.461 -13.550 1.00 9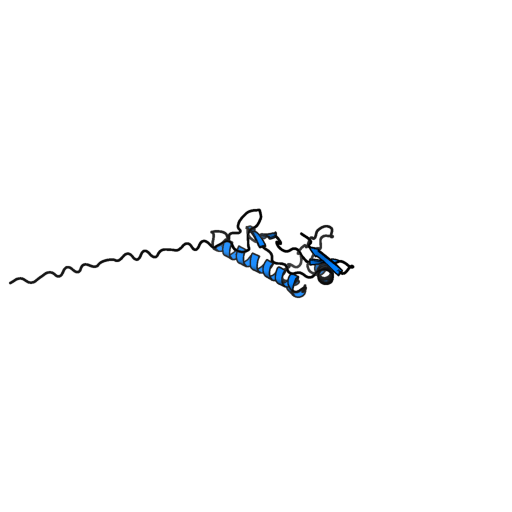4.12 87 THR A C 1
ATOM 663 O O . THR A 1 87 ? -0.070 10.802 -14.710 1.00 94.12 87 THR A O 1
ATOM 666 N N . MET A 1 88 ? 0.049 9.201 -13.137 1.00 95.25 88 MET A N 1
ATOM 667 C CA . MET A 1 88 ? -0.472 8.129 -13.985 1.00 95.25 88 MET A CA 1
ATOM 668 C C . MET A 1 88 ? -1.952 7.925 -13.697 1.00 95.25 88 MET A C 1
ATOM 670 O O . MET A 1 88 ? -2.334 7.726 -12.546 1.00 95.25 88 MET A O 1
ATOM 674 N N . ILE A 1 89 ? -2.773 7.933 -14.747 1.00 96.62 89 ILE A N 1
ATOM 675 C CA . ILE A 1 89 ? -4.219 7.715 -14.656 1.00 96.62 89 ILE A CA 1
ATOM 676 C C . ILE A 1 89 ? -4.550 6.372 -15.307 1.00 96.62 89 ILE A C 1
ATOM 678 O O . ILE A 1 89 ? -4.281 6.158 -16.489 1.00 96.62 89 ILE A O 1
ATOM 682 N N . GLY A 1 90 ? -5.159 5.482 -14.527 1.00 96.81 90 GLY A N 1
ATOM 683 C CA . GLY A 1 90 ? -5.555 4.139 -14.929 1.00 96.81 90 GLY A CA 1
ATOM 684 C C . GLY A 1 90 ? -4.475 3.086 -14.675 1.00 96.81 90 GLY A C 1
ATOM 685 O O . GLY A 1 90 ? -3.290 3.293 -14.936 1.00 96.81 90 GLY A O 1
ATOM 686 N N . VAL A 1 91 ? -4.893 1.913 -14.191 1.00 96.44 91 VAL A N 1
ATOM 687 C CA . VAL A 1 91 ? -3.972 0.836 -13.774 1.00 96.44 91 VAL A CA 1
ATOM 688 C C . VAL A 1 91 ? -3.101 0.297 -14.920 1.00 96.44 91 VAL A C 1
ATOM 690 O O . VAL A 1 91 ? -1.980 -0.162 -14.699 1.00 96.44 91 VAL A O 1
ATOM 693 N N . ASP A 1 92 ? -3.572 0.386 -16.165 1.00 95.44 92 ASP A N 1
ATOM 694 C CA . ASP A 1 92 ? -2.804 -0.013 -17.351 1.00 95.44 92 ASP A CA 1
ATOM 695 C C . ASP A 1 92 ? -1.588 0.887 -17.589 1.00 95.44 92 ASP A C 1
ATOM 697 O O . ASP A 1 92 ? -0.506 0.390 -17.908 1.00 95.44 92 ASP A O 1
ATOM 701 N N . ALA A 1 93 ? -1.729 2.195 -17.351 1.00 96.06 93 ALA A N 1
ATOM 702 C CA . ALA A 1 93 ? -0.640 3.157 -17.499 1.00 96.06 93 ALA A CA 1
ATOM 703 C C . ALA A 1 93 ? 0.469 2.956 -16.448 1.00 96.06 93 ALA A C 1
ATOM 705 O O . ALA A 1 93 ? 1.620 3.322 -16.684 1.00 96.06 93 ALA A O 1
ATOM 706 N N . MET A 1 94 ? 0.152 2.329 -15.309 1.00 96.44 94 MET A N 1
ATOM 707 C CA . MET A 1 94 ? 1.092 2.112 -14.203 1.00 96.44 94 MET A CA 1
ATOM 708 C C . MET A 1 94 ? 2.099 0.982 -14.467 1.00 96.44 94 MET A C 1
ATOM 710 O O . MET A 1 94 ? 3.158 0.952 -13.840 1.00 96.44 94 MET A O 1
ATOM 714 N N . ALA A 1 95 ? 1.825 0.073 -15.412 1.00 95.44 95 ALA A N 1
ATOM 715 C CA . ALA A 1 95 ? 2.645 -1.121 -15.625 1.00 95.44 95 ALA A CA 1
ATOM 716 C C . ALA A 1 95 ? 4.105 -0.799 -15.981 1.00 95.44 95 ALA A C 1
ATOM 718 O O . ALA A 1 95 ? 5.035 -1.363 -15.402 1.00 95.44 95 ALA A O 1
ATOM 719 N N . LYS A 1 96 ? 4.323 0.121 -16.930 1.00 95.00 96 LYS A N 1
ATOM 720 C CA . LYS A 1 96 ? 5.676 0.501 -17.353 1.00 95.00 96 LYS A CA 1
ATOM 721 C C . LYS A 1 96 ? 6.455 1.199 -16.221 1.00 95.00 96 LYS A C 1
ATOM 723 O O . LYS A 1 96 ? 7.557 0.732 -15.941 1.00 95.00 96 LYS A O 1
ATOM 728 N N . PRO A 1 97 ? 5.918 2.233 -15.540 1.00 93.94 97 PRO A N 1
ATOM 729 C CA . PRO A 1 97 ? 6.571 2.845 -14.381 1.00 93.94 97 PRO A CA 1
ATOM 730 C C . PRO A 1 97 ? 6.993 1.849 -13.295 1.00 93.94 97 PRO A C 1
ATOM 732 O O . PRO A 1 97 ? 8.147 1.885 -12.878 1.00 93.94 97 PRO A O 1
ATOM 735 N N . TYR A 1 98 ? 6.118 0.921 -12.883 1.00 95.12 98 TYR A N 1
ATOM 736 C CA . TYR A 1 98 ? 6.487 -0.102 -11.893 1.00 95.12 98 TYR A CA 1
ATOM 737 C C . TYR A 1 98 ? 7.595 -1.029 -12.399 1.00 95.12 98 TYR A C 1
ATOM 739 O O . TYR A 1 98 ? 8.555 -1.292 -11.680 1.00 95.12 98 TYR A O 1
ATOM 747 N N . ASN A 1 99 ? 7.508 -1.499 -13.645 1.00 94.25 99 ASN A N 1
ATOM 748 C CA . ASN A 1 99 ? 8.534 -2.377 -14.210 1.00 94.25 99 ASN A CA 1
ATOM 749 C C . ASN A 1 99 ? 9.900 -1.685 -14.328 1.00 94.25 99 ASN A C 1
ATOM 751 O O . ASN A 1 99 ? 10.930 -2.328 -14.134 1.00 94.25 99 ASN A O 1
ATOM 755 N N . ASP A 1 100 ? 9.923 -0.392 -14.647 1.00 92.06 100 ASP A N 1
ATOM 756 C CA . ASP A 1 100 ? 11.159 0.392 -14.680 1.00 92.06 100 ASP A CA 1
ATOM 757 C C . ASP A 1 100 ? 11.700 0.624 -13.260 1.00 92.06 100 ASP A C 1
ATOM 759 O O . ASP A 1 100 ? 12.895 0.440 -13.020 1.00 92.06 100 ASP A O 1
ATOM 763 N N . LEU A 1 101 ? 10.819 0.917 -12.298 1.00 89.06 101 LEU A N 1
ATOM 764 C CA . LEU A 1 101 ? 11.154 1.046 -10.879 1.00 89.06 101 LEU A CA 1
ATOM 765 C C . LEU A 1 101 ? 11.801 -0.235 -10.327 1.00 89.06 101 LEU A C 1
ATOM 767 O O . LEU A 1 101 ? 12.840 -0.168 -9.677 1.00 89.06 101 LEU A O 1
ATOM 771 N N . PHE A 1 102 ? 11.250 -1.407 -10.643 1.00 92.44 102 PHE A N 1
ATOM 772 C CA . PHE A 1 102 ? 11.758 -2.711 -10.191 1.00 92.44 102 PHE A CA 1
ATOM 773 C C . PHE A 1 102 ? 13.088 -3.141 -10.817 1.00 92.44 102 PHE A C 1
ATOM 775 O O . PHE A 1 102 ? 13.786 -4.005 -10.273 1.00 92.44 102 PHE A O 1
ATOM 782 N N . LYS A 1 103 ? 13.460 -2.552 -11.957 1.00 90.94 103 LYS A N 1
ATOM 783 C CA . LYS A 1 103 ? 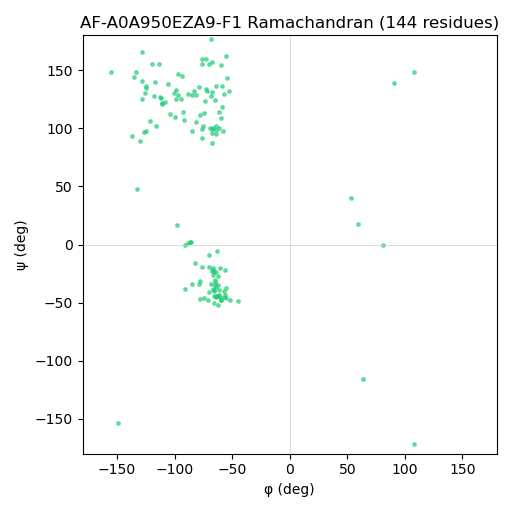14.799 -2.724 -12.538 1.00 90.94 103 LYS A CA 1
ATOM 784 C C . LYS A 1 103 ? 15.831 -1.849 -11.834 1.00 90.94 103 LYS A C 1
ATOM 786 O O . LYS A 1 103 ? 16.979 -2.267 -11.720 1.00 90.94 103 LYS A O 1
ATOM 791 N N . ALA A 1 104 ? 15.427 -0.663 -11.385 1.00 86.56 104 ALA A N 1
ATOM 792 C CA . ALA A 1 104 ? 16.312 0.306 -10.746 1.00 86.56 104 ALA A CA 1
ATOM 793 C C . ALA A 1 104 ? 16.496 0.059 -9.238 1.00 86.56 104 ALA A C 1
ATOM 795 O O . ALA A 1 104 ? 17.573 0.307 -8.702 1.00 86.56 104 ALA A O 1
ATOM 796 N N . ILE A 1 105 ? 15.459 -0.430 -8.552 1.00 83.31 105 ILE A N 1
ATOM 797 C CA . ILE A 1 105 ? 15.401 -0.490 -7.088 1.00 83.31 105 ILE A CA 1
ATOM 798 C C . ILE A 1 105 ? 15.048 -1.902 -6.622 1.00 83.31 105 ILE A C 1
ATOM 800 O O . ILE A 1 105 ? 14.182 -2.572 -7.189 1.00 83.31 105 ILE A O 1
ATOM 804 N N . LYS A 1 106 ? 15.697 -2.344 -5.539 1.00 84.44 106 LYS A N 1
ATOM 805 C CA . LYS A 1 106 ? 15.293 -3.539 -4.789 1.00 84.44 106 LYS A CA 1
ATOM 806 C C . LYS A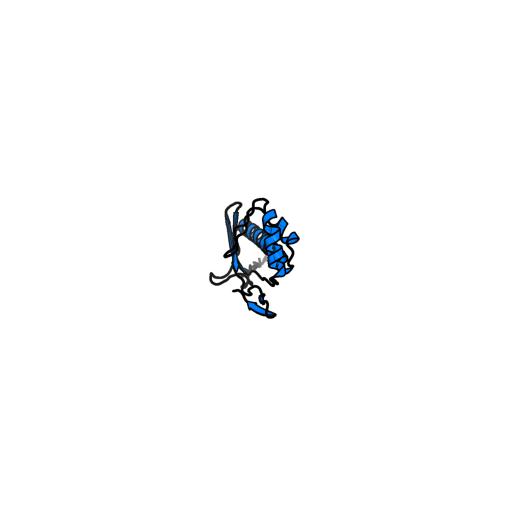 1 106 ? 14.609 -3.121 -3.498 1.00 84.44 106 LYS A C 1
ATOM 808 O O . LYS A 1 106 ? 15.238 -2.579 -2.595 1.00 84.44 106 LYS A O 1
ATOM 813 N N . PHE A 1 107 ? 13.314 -3.402 -3.417 1.00 84.81 107 PHE A N 1
ATOM 814 C CA . PHE A 1 107 ? 12.518 -3.091 -2.240 1.00 84.81 107 PHE A CA 1
ATOM 815 C C . PHE A 1 107 ? 12.745 -4.122 -1.133 1.00 84.81 107 PHE A C 1
ATOM 817 O O . PHE A 1 107 ? 12.755 -5.331 -1.367 1.00 84.81 107 PHE A O 1
ATOM 824 N N . LYS A 1 108 ? 12.914 -3.608 0.084 1.00 87.88 108 LYS A N 1
ATOM 825 C CA . LYS A 1 108 ? 12.804 -4.333 1.358 1.00 87.88 108 LYS A CA 1
ATOM 826 C C . LYS A 1 108 ? 11.943 -3.509 2.311 1.00 87.88 108 LYS A C 1
ATOM 828 O O . LYS A 1 108 ? 12.325 -3.207 3.436 1.00 87.88 108 LYS A O 1
ATOM 833 N N . THR A 1 109 ? 10.817 -3.059 1.785 1.00 86.12 109 THR A N 1
ATOM 834 C CA . THR A 1 109 ? 9.869 -2.191 2.458 1.00 86.12 109 THR A CA 1
ATOM 835 C C . THR A 1 109 ? 9.205 -2.924 3.614 1.00 86.12 109 THR A C 1
ATOM 837 O O . THR A 1 109 ? 8.675 -4.021 3.440 1.00 86.12 109 THR A O 1
ATOM 840 N N . ASP A 1 110 ? 9.177 -2.270 4.768 1.00 88.88 110 ASP A N 1
ATOM 841 C CA . ASP A 1 110 ? 8.313 -2.610 5.893 1.00 88.88 110 ASP A CA 1
ATOM 842 C C . ASP A 1 110 ? 7.546 -1.344 6.286 1.00 88.88 110 ASP A C 1
ATOM 844 O O . ASP A 1 110 ? 8.086 -0.462 6.952 1.00 88.88 110 ASP A O 1
ATOM 848 N N . PHE A 1 111 ? 6.317 -1.207 5.790 1.00 89.88 111 PHE A N 1
ATOM 849 C CA . PHE A 1 111 ? 5.441 -0.096 6.124 1.00 89.88 111 PHE A CA 1
ATOM 850 C C . PHE A 1 111 ? 5.080 -0.163 7.606 1.00 89.88 111 PHE A C 1
ATOM 852 O O . PHE A 1 111 ? 4.520 -1.155 8.095 1.00 89.88 111 PHE A O 1
ATOM 859 N N . GLN A 1 112 ? 5.355 0.932 8.301 1.00 91.12 112 GLN A N 1
ATOM 860 C CA . GLN A 1 112 ? 4.816 1.204 9.623 1.00 91.12 112 GLN A CA 1
ATOM 861 C C . GLN A 1 112 ? 3.633 2.151 9.467 1.00 91.12 112 GLN A C 1
ATOM 863 O O . GLN A 1 112 ? 3.695 3.115 8.704 1.00 91.12 112 GLN A O 1
ATOM 868 N N . TYR A 1 113 ? 2.527 1.840 10.135 1.00 92.69 113 TYR A N 1
ATOM 869 C CA . TYR A 1 113 ? 1.275 2.572 9.959 1.00 92.69 113 TYR A CA 1
ATOM 870 C C . TYR A 1 113 ? 1.169 3.662 11.011 1.00 92.69 113 TYR A C 1
ATOM 872 O O . TYR A 1 113 ? 1.231 3.362 12.195 1.00 92.69 113 TYR A O 1
ATOM 880 N N . ASP A 1 114 ? 0.970 4.906 10.590 1.00 92.62 114 ASP A N 1
ATOM 881 C CA . ASP A 1 114 ? 0.696 6.020 11.502 1.00 92.62 114 ASP A CA 1
ATOM 882 C C . ASP A 1 114 ? -0.806 6.186 11.726 1.00 92.62 114 ASP A C 1
ATOM 884 O O . ASP A 1 114 ? -1.242 6.522 12.825 1.00 92.62 114 ASP A O 1
ATOM 888 N N . ALA A 1 115 ? -1.596 5.982 10.668 1.00 93.50 115 ALA A N 1
ATOM 889 C CA . ALA A 1 115 ? -3.042 6.151 10.685 1.00 93.50 115 ALA A CA 1
ATOM 890 C C . ALA A 1 115 ? -3.729 5.302 9.607 1.00 93.50 115 ALA A C 1
ATOM 892 O O . ALA A 1 115 ? -3.189 5.085 8.518 1.00 93.50 115 ALA A O 1
ATOM 893 N N . VAL A 1 116 ? -4.948 4.865 9.924 1.00 96.56 116 VAL A N 1
ATOM 894 C CA . VAL A 1 116 ? -5.907 4.258 8.994 1.00 96.56 116 VAL A CA 1
ATOM 895 C C . VAL A 1 116 ? -7.268 4.868 9.312 1.00 96.56 116 VAL A C 1
ATOM 897 O O . VAL A 1 116 ? -7.976 4.390 10.201 1.00 96.56 116 VAL A O 1
ATOM 900 N N . ASP A 1 117 ? -7.618 5.938 8.612 1.00 96.25 117 ASP A N 1
ATOM 901 C CA . ASP A 1 117 ? -8.844 6.697 8.856 1.00 96.25 117 ASP A CA 1
ATOM 902 C C . ASP A 1 117 ? -9.924 6.262 7.861 1.00 96.25 117 ASP A C 1
ATOM 904 O O . ASP A 1 117 ? -9.691 6.263 6.653 1.00 96.25 117 ASP A O 1
ATOM 908 N N . VAL A 1 118 ? -11.097 5.857 8.358 1.00 97.50 118 VAL A N 1
ATOM 909 C CA . VAL A 1 118 ? -12.200 5.321 7.541 1.00 97.50 118 VAL A CA 1
ATOM 910 C C . VAL A 1 118 ? -13.375 6.296 7.543 1.00 97.50 118 VAL A C 1
ATOM 912 O O . VAL A 1 118 ? -13.892 6.652 8.602 1.00 97.50 118 VAL A O 1
ATOM 915 N N . TYR A 1 119 ? -13.826 6.678 6.351 1.00 95.69 119 TYR A N 1
ATOM 916 C CA . TYR A 1 119 ? -14.925 7.606 6.096 1.00 95.69 119 TYR A CA 1
ATOM 917 C C . TYR A 1 119 ? -15.894 6.983 5.088 1.00 95.69 119 TYR A C 1
ATOM 919 O O . TYR A 1 119 ? -15.750 7.155 3.879 1.00 95.69 119 TYR A O 1
ATOM 927 N N . GLY A 1 120 ? -16.882 6.235 5.583 1.00 93.12 120 GLY A N 1
ATOM 928 C CA . GLY A 1 120 ? -17.814 5.513 4.715 1.00 93.12 120 GLY A CA 1
ATOM 929 C C . GLY A 1 120 ? -17.093 4.449 3.884 1.00 93.12 120 GLY A C 1
ATOM 930 O O . GLY A 1 120 ? -16.561 3.491 4.441 1.00 93.12 120 GLY A O 1
ATOM 931 N N . ASP A 1 121 ? -17.088 4.619 2.564 1.00 94.19 121 ASP A N 1
ATOM 932 C CA . ASP A 1 121 ? -16.426 3.745 1.589 1.00 94.19 121 ASP A CA 1
ATOM 933 C C . ASP A 1 121 ? -14.982 4.164 1.253 1.00 94.19 121 ASP A C 1
ATOM 935 O O . ASP A 1 121 ? -14.303 3.480 0.485 1.00 94.19 121 ASP A O 1
ATOM 939 N N . VAL A 1 122 ? -14.483 5.250 1.850 1.00 96.81 122 VAL A N 1
ATOM 940 C CA . VAL A 1 122 ? -13.118 5.750 1.655 1.00 96.81 122 VAL A CA 1
ATOM 941 C C . VAL A 1 122 ? -12.261 5.447 2.880 1.00 96.81 122 VAL A C 1
ATOM 943 O O . VAL A 1 122 ? -12.686 5.640 4.018 1.00 96.81 122 VAL A O 1
ATOM 946 N N . ALA A 1 123 ? -11.018 5.026 2.651 1.00 97.88 123 ALA A N 1
ATOM 947 C CA . ALA A 1 123 ? -10.003 4.939 3.692 1.00 97.88 123 ALA A CA 1
ATOM 948 C C . ALA A 1 123 ? -8.751 5.728 3.297 1.00 97.88 123 ALA A C 1
ATOM 950 O O . ALA A 1 123 ? -8.284 5.631 2.162 1.00 97.88 123 ALA A O 1
ATOM 951 N N . ILE A 1 124 ? -8.196 6.480 4.245 1.00 97.25 124 ILE A N 1
ATOM 952 C CA . ILE A 1 124 ? -6.928 7.197 4.105 1.00 97.25 124 ILE A CA 1
ATOM 953 C C . ILE A 1 124 ? -5.900 6.481 4.972 1.00 97.25 124 ILE A C 1
ATOM 955 O O . ILE A 1 124 ? -6.088 6.318 6.178 1.00 97.25 124 ILE A O 1
ATOM 959 N N . VAL A 1 125 ? -4.809 6.038 4.351 1.00 96.75 125 VAL A N 1
ATOM 960 C CA . VAL A 1 125 ? -3.721 5.340 5.038 1.00 96.75 125 VAL A CA 1
ATOM 961 C C . VAL A 1 125 ? -2.487 6.222 5.015 1.00 96.75 125 VAL A C 1
ATOM 963 O O . VAL A 1 125 ? -2.048 6.645 3.947 1.00 96.75 125 VAL A O 1
ATOM 966 N N . ARG A 1 126 ? -1.904 6.463 6.189 1.00 94.38 126 ARG A N 1
ATOM 967 C CA . ARG A 1 126 ? -0.584 7.081 6.310 1.00 94.38 126 ARG A CA 1
ATOM 968 C C . ARG A 1 126 ? 0.398 6.044 6.823 1.00 94.38 126 ARG A C 1
ATOM 970 O O . ARG A 1 126 ? 0.215 5.494 7.909 1.00 94.38 126 ARG A O 1
ATOM 977 N N . THR A 1 127 ? 1.432 5.797 6.033 1.00 91.94 127 THR A N 1
ATOM 978 C CA . THR A 1 127 ? 2.551 4.932 6.394 1.00 91.94 127 THR A CA 1
ATOM 979 C C . THR A 1 127 ? 3.844 5.722 6.372 1.00 91.94 127 THR A C 1
ATOM 981 O O . THR A 1 127 ? 3.974 6.671 5.598 1.00 91.94 127 THR A O 1
ATOM 984 N N . HIS A 1 128 ? 4.830 5.262 7.125 1.00 87.44 128 HIS A N 1
ATOM 985 C CA . HIS A 1 128 ? 6.208 5.695 6.972 1.00 87.44 128 HIS A CA 1
ATOM 986 C C . HIS A 1 128 ? 7.139 4.485 6.834 1.00 87.44 128 HIS A C 1
ATOM 988 O O . HIS A 1 128 ? 6.763 3.334 7.080 1.00 87.44 128 HIS A O 1
ATOM 994 N N . HIS A 1 129 ? 8.360 4.769 6.393 1.00 77.75 129 HIS A N 1
ATOM 995 C CA . HIS A 1 129 ? 9.388 3.779 6.119 1.00 77.75 129 HIS A CA 1
ATOM 996 C C . HIS A 1 129 ? 10.565 3.995 7.076 1.00 77.75 129 HIS A C 1
ATOM 998 O O . HIS A 1 129 ? 11.369 4.892 6.837 1.00 77.75 129 HIS A O 1
ATOM 1004 N N . PRO A 1 130 ? 10.721 3.195 8.146 1.00 64.56 130 PRO A N 1
ATOM 1005 C CA . PRO A 1 130 ? 11.934 3.247 8.972 1.00 64.56 130 PRO A CA 1
ATOM 1006 C C . PRO A 1 130 ? 13.170 2.767 8.191 1.00 64.56 130 PRO A C 1
ATOM 1008 O O . PRO A 1 130 ? 14.303 3.095 8.536 1.00 64.56 130 PRO A O 1
ATOM 1011 N N . VAL A 1 131 ? 12.943 1.982 7.132 1.00 61.91 131 VAL A N 1
ATOM 1012 C CA . VAL A 1 131 ? 13.948 1.499 6.188 1.00 61.91 131 VAL A CA 1
ATOM 1013 C C . VAL A 1 131 ? 13.540 1.986 4.799 1.00 61.91 131 VAL A C 1
ATOM 1015 O O . VAL A 1 131 ? 12.566 1.493 4.225 1.00 61.91 131 VAL A O 1
ATOM 1018 N N . GLY A 1 132 ? 14.259 2.983 4.283 1.00 55.25 132 GLY A N 1
ATOM 1019 C CA . GLY A 1 132 ? 14.093 3.467 2.913 1.00 55.25 132 GLY A CA 1
ATOM 1020 C C . GLY A 1 132 ? 14.543 2.426 1.876 1.00 55.25 132 GLY A C 1
ATOM 1021 O O . GLY A 1 132 ? 15.337 1.536 2.204 1.00 55.25 132 GLY A O 1
ATOM 1022 N N . PRO A 1 133 ? 14.052 2.489 0.625 1.00 56.16 133 PRO A N 1
ATOM 1023 C CA . PRO A 1 133 ? 14.553 1.630 -0.441 1.00 56.16 133 PRO A CA 1
ATOM 1024 C C . PRO A 1 133 ? 16.060 1.847 -0.660 1.00 56.16 133 PRO A C 1
ATOM 1026 O O . PRO A 1 133 ? 16.552 2.977 -0.693 1.00 56.16 133 PRO A O 1
ATOM 1029 N N . GLU A 1 134 ? 16.799 0.747 -0.829 1.00 59.00 134 GLU A N 1
ATOM 1030 C CA . GLU A 1 134 ? 18.196 0.800 -1.266 1.00 59.00 134 GLU A CA 1
ATOM 1031 C C . GLU A 1 134 ? 18.224 1.122 -2.768 1.00 59.00 134 GLU A C 1
ATOM 1033 O O . GLU A 1 134 ? 17.808 0.311 -3.602 1.00 59.00 134 GLU A O 1
ATOM 1038 N N . HIS A 1 135 ? 18.739 2.297 -3.123 1.00 55.91 135 HIS A N 1
ATOM 1039 C CA . HIS A 1 135 ? 19.102 2.635 -4.495 1.00 55.91 135 HIS A CA 1
ATOM 1040 C C . HIS A 1 135 ? 20.507 2.126 -4.786 1.00 55.91 135 HIS A C 1
ATOM 1042 O O . HIS A 1 135 ? 21.449 2.436 -4.053 1.00 55.91 135 HIS A O 1
ATOM 1048 N N . PHE A 1 136 ? 20.655 1.383 -5.878 1.00 58.12 136 PHE A N 1
ATOM 1049 C CA . PHE A 1 136 ? 21.962 1.047 -6.429 1.00 58.12 136 PHE A CA 1
ATOM 1050 C C . PHE A 1 136 ? 22.314 2.095 -7.479 1.00 58.12 136 PHE A C 1
ATOM 1052 O O . PHE A 1 136 ? 21.640 2.220 -8.502 1.00 58.12 136 PHE A O 1
ATOM 1059 N N . LEU A 1 137 ? 23.348 2.880 -7.202 1.00 62.47 137 LEU A N 1
ATOM 1060 C CA . LEU A 1 137 ? 23.870 3.861 -8.142 1.00 62.47 137 LEU A CA 1
ATOM 1061 C C . LEU A 1 137 ? 24.687 3.153 -9.234 1.00 62.47 137 LEU A C 1
ATOM 1063 O O . LEU A 1 137 ? 25.135 2.017 -9.070 1.00 62.47 137 LEU A O 1
ATOM 1067 N N . ALA A 1 138 ? 24.877 3.824 -10.373 1.00 57.81 138 ALA A N 1
ATOM 1068 C CA . ALA A 1 138 ? 25.588 3.263 -11.528 1.00 57.81 138 ALA A CA 1
ATOM 1069 C C . ALA A 1 138 ? 27.054 2.882 -11.226 1.00 57.81 138 ALA A C 1
ATOM 1071 O O . ALA A 1 138 ? 27.640 2.075 -11.941 1.00 57.81 138 ALA A O 1
ATOM 1072 N N . ASP A 1 139 ? 27.632 3.440 -10.162 1.00 71.38 139 ASP A N 1
ATOM 1073 C CA . ASP A 1 139 ? 28.970 3.130 -9.649 1.00 71.38 139 ASP A CA 1
ATOM 1074 C C . ASP A 1 139 ? 29.000 1.921 -8.688 1.00 71.38 139 ASP A C 1
ATOM 1076 O O . ASP A 1 139 ? 30.051 1.578 -8.149 1.00 71.38 139 ASP A O 1
ATOM 1080 N N . GLY A 1 140 ? 27.856 1.266 -8.463 1.00 63.69 140 GLY A N 1
ATOM 1081 C CA . GLY A 1 140 ? 27.706 0.135 -7.547 1.00 63.69 140 GLY A CA 1
ATOM 1082 C C . GLY A 1 140 ? 27.549 0.529 -6.075 1.00 63.69 140 GLY A C 1
ATOM 1083 O O . GLY A 1 140 ? 27.393 -0.356 -5.228 1.00 63.69 140 GLY A O 1
ATOM 1084 N N . SER A 1 141 ? 27.566 1.824 -5.748 1.00 66.62 141 SER A N 1
ATOM 1085 C CA . SER A 1 141 ? 27.328 2.302 -4.388 1.00 66.62 141 SER A CA 1
ATOM 1086 C C . SER A 1 141 ? 25.842 2.253 -4.020 1.00 66.62 141 SER A C 1
ATOM 1088 O O . SER A 1 141 ? 24.950 2.263 -4.874 1.00 66.62 141 SER A O 1
ATOM 1090 N N . LYS A 1 142 ? 25.575 2.158 -2.714 1.00 65.69 142 LYS A N 1
ATOM 1091 C CA . LYS A 1 142 ? 24.222 2.133 -2.158 1.00 65.69 142 LYS A CA 1
ATOM 1092 C C . LYS A 1 142 ? 23.862 3.505 -1.616 1.00 65.69 142 LYS A C 1
ATOM 1094 O O . LYS A 1 142 ? 24.600 4.048 -0.794 1.00 65.69 142 LYS A O 1
ATOM 1099 N N . LYS A 1 143 ? 22.697 4.017 -1.994 1.00 64.44 143 LYS A N 1
ATOM 1100 C CA . LYS A 1 143 ? 22.087 5.185 -1.359 1.00 64.44 143 LYS A CA 1
ATOM 1101 C C . LYS A 1 143 ? 20.750 4.781 -0.751 1.00 64.44 143 LYS A C 1
ATOM 1103 O O . LYS A 1 143 ? 19.918 4.190 -1.428 1.00 64.44 143 LYS A O 1
ATOM 1108 N N . LEU A 1 144 ? 20.559 5.089 0.527 1.00 53.38 144 LEU A N 1
ATOM 1109 C CA . LEU A 1 144 ? 19.241 5.029 1.146 1.00 53.38 144 LEU A CA 1
ATOM 1110 C C . LEU A 1 144 ? 18.509 6.321 0.795 1.00 53.38 144 LEU A C 1
ATOM 1112 O O . LEU A 1 144 ? 19.067 7.410 0.945 1.00 53.38 144 LEU A O 1
ATOM 1116 N N . ASP A 1 145 ? 17.301 6.181 0.276 1.00 54.00 145 ASP A N 1
ATOM 1117 C CA . ASP A 1 145 ? 16.395 7.297 0.032 1.00 54.00 145 ASP A CA 1
ATOM 1118 C C . ASP A 1 145 ? 15.401 7.317 1.186 1.00 54.00 145 ASP A C 1
ATOM 1120 O O . ASP A 1 145 ? 14.645 6.360 1.369 1.00 54.00 145 ASP A O 1
ATOM 1124 N N . PHE A 1 146 ? 15.543 8.335 2.033 1.00 48.19 146 PHE A N 1
ATOM 1125 C CA . PHE A 1 146 ? 14.732 8.556 3.225 1.00 48.19 146 PHE A CA 1
ATOM 1126 C C . PHE A 1 146 ? 13.690 9.627 2.929 1.00 48.19 146 PHE A C 1
ATOM 1128 O O . PHE A 1 146 ? 14.099 10.694 2.415 1.00 48.19 146 PHE A O 1
#

Radius of gyration: 26.39 Å; Cα contacts (8 Å, |Δi|>4): 174; chains: 1; bounding box: 65×51×89 Å

Secondary structure (DSSP, 8-state):
---------------------------S--BTTB-----SSHHHHHHHHHHHHHHHHHHHHHHTT-HHHHGGGS-TT-EE--TTSPPEESHHHHHHHHHHHHHHEE----PEEEEEEEETTEEEEEEE-SS--EEE-TTS-EEE--